Protein AF-A0A6I1GX13-F1 (afdb_monomer_lite)

Secondary structure (DSSP, 8-state):
-------TT-EE--EEE-GGG-EEEEEEETTT--EEEEEEPPPTTTTTSPP-TT---TTTTSHHHHHHHHHHHHHT--TT-

Structure (mmCIF, N/CA/C/O backbone):
data_AF-A0A6I1GX13-F1
#
_entry.id   AF-A0A6I1GX13-F1
#
loop_
_atom_site.group_PDB
_atom_site.id
_atom_site.type_symbol
_atom_site.label_atom_id
_atom_site.label_alt_id
_atom_site.label_comp_id
_atom_site.label_asym_id
_atom_site.label_entity_id
_atom_site.label_seq_id
_atom_site.pdbx_PDB_ins_code
_atom_site.Cartn_x
_atom_site.Cartn_y
_atom_site.Cartn_z
_atom_site.occupancy
_atom_site.B_iso_or_equiv
_atom_site.auth_seq_id
_atom_site.auth_comp_id
_atom_site.auth_asym_id
_atom_site.auth_atom_id
_atom_site.pdbx_PDB_model_num
ATOM 1 N N . GLU A 1 1 ? 18.214 10.338 -34.237 1.00 39.47 1 GLU A N 1
ATOM 2 C CA . GLU A 1 1 ? 17.118 11.011 -33.501 1.00 39.47 1 GLU A CA 1
ATOM 3 C C . GLU A 1 1 ? 15.995 10.036 -33.125 1.00 39.47 1 GLU A C 1
ATOM 5 O O . GLU A 1 1 ? 14.820 10.314 -33.314 1.00 39.47 1 GLU A O 1
ATOM 10 N N . ALA A 1 2 ? 16.371 8.877 -32.574 1.00 44.38 2 ALA A N 1
ATOM 11 C CA . ALA A 1 2 ? 15.463 7.875 -32.004 1.00 44.38 2 ALA A CA 1
ATOM 12 C C . ALA A 1 2 ? 15.790 7.628 -30.514 1.00 44.38 2 ALA A C 1
ATOM 14 O O . ALA A 1 2 ? 15.419 6.599 -29.964 1.00 44.38 2 ALA A O 1
ATOM 15 N N . ASP A 1 3 ? 16.499 8.576 -29.888 1.00 37.91 3 ASP A N 1
ATOM 16 C CA . ASP A 1 3 ? 16.943 8.537 -28.486 1.00 37.91 3 ASP A CA 1
ATOM 17 C C . ASP A 1 3 ? 15.941 9.187 -27.522 1.00 37.91 3 ASP A C 1
ATOM 19 O O . ASP A 1 3 ? 16.164 9.204 -26.318 1.00 37.91 3 ASP A O 1
ATOM 23 N N . ASP A 1 4 ? 14.816 9.706 -28.023 1.00 45.69 4 ASP A N 1
ATOM 24 C CA . ASP A 1 4 ? 13.917 10.557 -27.235 1.00 45.69 4 ASP A CA 1
ATOM 25 C C . ASP A 1 4 ? 12.592 9.870 -26.882 1.00 45.69 4 ASP A C 1
ATOM 27 O O . ASP A 1 4 ? 11.496 10.432 -26.969 1.00 45.69 4 ASP A O 1
ATOM 31 N N . ARG A 1 5 ? 12.683 8.585 -26.518 1.00 44.88 5 ARG A N 1
ATOM 32 C CA . ARG A 1 5 ? 11.576 7.913 -25.838 1.00 44.88 5 ARG A CA 1
ATOM 33 C C . ARG A 1 5 ? 12.009 6.787 -24.899 1.00 44.88 5 ARG A C 1
ATOM 35 O O . ARG A 1 5 ? 11.493 5.676 -24.970 1.00 44.88 5 ARG A O 1
ATOM 42 N N . ALA A 1 6 ? 12.858 7.106 -23.928 1.00 44.59 6 ALA A N 1
ATOM 43 C CA . ALA A 1 6 ? 12.601 6.572 -22.596 1.00 44.59 6 ALA A CA 1
ATOM 44 C C . ALA A 1 6 ? 11.349 7.303 -22.088 1.00 44.59 6 ALA A C 1
ATOM 46 O O . ALA A 1 6 ? 11.443 8.461 -21.703 1.00 44.59 6 ALA A O 1
ATOM 47 N N . VAL A 1 7 ? 10.155 6.703 -22.165 1.00 45.00 7 VAL A N 1
ATOM 48 C CA . VAL A 1 7 ? 9.058 7.179 -21.306 1.00 45.00 7 VAL A CA 1
ATOM 49 C C . VAL A 1 7 ? 9.298 6.508 -19.957 1.00 45.00 7 VAL A C 1
ATOM 51 O O . VAL A 1 7 ? 9.101 5.292 -19.881 1.00 45.00 7 VAL A O 1
ATOM 54 N N . PRO A 1 8 ? 9.684 7.221 -18.885 1.00 52.97 8 PRO A N 1
ATOM 55 C CA . PRO A 1 8 ? 9.489 6.693 -17.543 1.00 52.97 8 PRO A CA 1
ATOM 56 C C . PRO A 1 8 ? 7.969 6.562 -17.386 1.00 52.97 8 PRO A C 1
ATOM 58 O O . PRO A 1 8 ? 7.282 7.566 -17.219 1.00 52.97 8 PRO A O 1
ATOM 61 N N . GLY A 1 9 ? 7.398 5.373 -17.604 1.00 54.16 9 GLY A N 1
ATOM 62 C CA . GLY A 1 9 ? 5.954 5.329 -17.871 1.00 54.16 9 GLY A CA 1
ATOM 63 C C . GLY A 1 9 ? 5.235 3.989 -17.813 1.00 54.16 9 GLY A C 1
ATOM 64 O O . GLY A 1 9 ? 4.029 4.007 -17.598 1.00 54.16 9 GLY A O 1
ATOM 65 N N . HIS A 1 10 ? 5.910 2.841 -17.938 1.00 63.41 10 HIS A N 1
ATOM 66 C CA . HIS A 1 10 ? 5.258 1.541 -17.713 1.00 63.41 10 HIS A CA 1
ATOM 67 C C . HIS A 1 10 ? 5.578 1.015 -16.316 1.00 63.41 10 HIS A C 1
ATOM 69 O O . HIS A 1 10 ? 6.196 -0.036 -16.135 1.00 63.41 10 HIS A O 1
ATOM 75 N N . TRP A 1 11 ? 5.192 1.819 -15.333 1.00 77.69 11 TRP A N 1
ATOM 76 C CA . TRP A 1 11 ? 5.287 1.451 -13.937 1.00 77.69 11 TRP A CA 1
ATOM 77 C C . TRP A 1 11 ? 4.047 0.653 -13.554 1.00 77.69 11 TRP A C 1
ATOM 79 O O . TRP A 1 11 ? 2.923 1.138 -13.671 1.00 77.69 11 TRP A O 1
ATOM 89 N N . GLU A 1 12 ? 4.258 -0.577 -13.111 1.00 85.06 12 GLU A N 1
ATOM 90 C CA . GLU A 1 12 ? 3.213 -1.415 -12.533 1.00 85.06 12 GLU A CA 1
ATOM 91 C C . GLU A 1 12 ? 3.335 -1.384 -11.018 1.00 85.06 12 GLU A C 1
ATOM 93 O O . GLU A 1 12 ? 4.432 -1.243 -10.478 1.00 85.06 12 GLU A O 1
ATOM 98 N N . GLY A 1 13 ? 2.215 -1.521 -10.321 1.00 88.25 13 GLY A N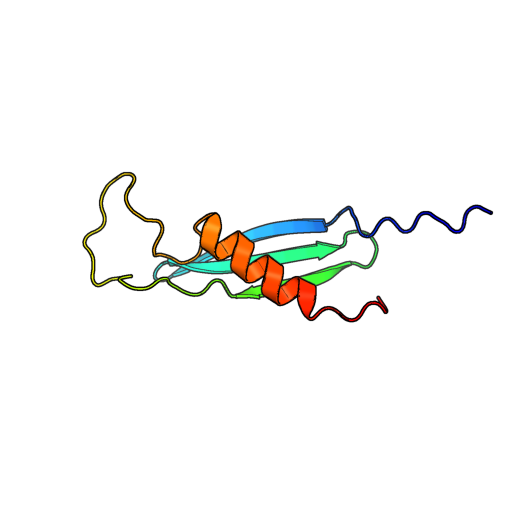 1
ATOM 99 C CA . GLY A 1 13 ? 2.238 -1.627 -8.875 1.00 88.25 13 GLY A CA 1
ATOM 100 C C . GLY A 1 13 ? 1.181 -2.580 -8.366 1.00 88.25 13 GLY A C 1
ATOM 101 O O . GLY A 1 13 ? 0.052 -2.580 -8.854 1.00 88.25 13 GLY A O 1
ATOM 102 N N . ASP A 1 14 ? 1.557 -3.360 -7.362 1.00 91.69 14 ASP A N 1
ATOM 103 C CA . ASP A 1 14 ? 0.657 -4.220 -6.612 1.00 91.69 14 ASP A CA 1
ATOM 104 C C . ASP A 1 14 ? 0.493 -3.694 -5.186 1.00 91.69 14 ASP A C 1
ATOM 106 O O . ASP A 1 14 ? 1.273 -2.883 -4.676 1.00 91.69 14 ASP A O 1
ATOM 110 N N . LEU A 1 15 ? -0.539 -4.192 -4.511 1.00 92.12 15 LEU A N 1
ATOM 111 C CA . LEU A 1 15 ? -0.767 -3.946 -3.097 1.00 92.12 15 LEU A CA 1
ATOM 112 C C . LEU A 1 15 ? -0.637 -5.255 -2.324 1.00 92.12 15 LEU A C 1
ATOM 114 O O . LEU A 1 15 ? -1.416 -6.187 -2.526 1.00 92.12 15 LEU A O 1
ATOM 118 N N . ILE A 1 16 ? 0.298 -5.295 -1.378 1.00 93.50 16 ILE A N 1
ATOM 119 C CA . ILE A 1 16 ? 0.467 -6.420 -0.461 1.00 93.50 16 ILE A CA 1
ATOM 120 C C . ILE A 1 16 ? -0.141 -6.040 0.885 1.00 93.50 16 ILE A C 1
ATOM 122 O O . ILE A 1 16 ? 0.277 -5.069 1.516 1.00 93.50 16 ILE A O 1
ATOM 126 N N . ILE A 1 17 ? -1.116 -6.828 1.345 1.00 92.56 17 ILE A N 1
ATOM 127 C CA . ILE A 1 17 ? -1.756 -6.657 2.654 1.00 92.56 17 ILE A CA 1
ATOM 128 C C . ILE A 1 17 ? -1.260 -7.754 3.593 1.00 92.56 17 ILE A C 1
ATOM 130 O O . ILE A 1 17 ? -1.436 -8.943 3.332 1.00 92.56 17 ILE A O 1
ATOM 134 N N . GLY A 1 18 ? -0.651 -7.340 4.700 1.00 91.25 18 GLY A N 1
ATOM 135 C CA . GLY A 1 18 ? -0.144 -8.225 5.738 1.00 91.25 18 GLY A CA 1
ATOM 136 C C . GLY A 1 18 ? -1.125 -8.449 6.889 1.00 91.25 18 GLY A C 1
ATOM 137 O O . GLY A 1 18 ? -2.254 -7.942 6.928 1.00 91.25 18 GLY A O 1
ATOM 138 N N . LEU A 1 19 ? -0.659 -9.207 7.884 1.00 92.12 19 LEU A N 1
ATOM 139 C CA . LEU A 1 19 ? -1.372 -9.406 9.145 1.00 92.12 19 LEU A CA 1
ATOM 140 C C . LEU A 1 19 ? -1.651 -8.070 9.844 1.00 92.12 19 LEU A C 1
ATOM 142 O O . LEU A 1 19 ? -0.929 -7.088 9.684 1.00 92.12 19 LEU A O 1
ATOM 146 N N . ASN A 1 20 ? -2.724 -8.022 10.637 1.00 89.44 20 ASN A N 1
ATOM 147 C CA . ASN A 1 20 ? -3.160 -6.798 11.322 1.00 89.44 20 ASN A CA 1
ATOM 148 C C . ASN A 1 20 ? -3.378 -5.606 10.372 1.00 89.44 20 ASN A C 1
ATOM 150 O O . ASN A 1 20 ? -3.266 -4.446 10.788 1.00 89.44 20 ASN A O 1
ATOM 154 N N . ARG A 1 21 ? -3.693 -5.901 9.101 1.00 88.44 21 ARG A N 1
ATOM 155 C CA . ARG A 1 21 ? -3.933 -4.930 8.028 1.00 88.44 21 ARG A CA 1
ATOM 156 C C . ARG A 1 21 ? -2.792 -3.927 7.847 1.00 88.44 21 ARG A C 1
ATOM 158 O O . ARG A 1 21 ? -3.057 -2.768 7.548 1.00 88.44 21 ARG A O 1
ATOM 165 N N . SER A 1 22 ? -1.546 -4.349 8.057 1.00 91.06 22 SER A N 1
ATOM 166 C CA . SER A 1 22 ? -0.411 -3.619 7.489 1.00 91.06 22 SER A CA 1
ATOM 167 C C . SER A 1 22 ? -0.463 -3.699 5.963 1.00 91.06 22 SER A C 1
ATOM 169 O O . SER A 1 22 ? -1.080 -4.616 5.412 1.00 91.06 22 SER A O 1
ATOM 171 N N . ALA A 1 23 ? 0.171 -2.753 5.276 1.00 94.00 23 ALA A N 1
ATOM 172 C CA . ALA A 1 23 ? 0.260 -2.803 3.828 1.00 94.00 23 ALA A CA 1
ATOM 173 C C . ALA A 1 23 ? 1.548 -2.175 3.293 1.00 94.00 23 ALA A C 1
ATOM 175 O O . ALA A 1 23 ? 2.121 -1.266 3.896 1.00 94.00 23 ALA A O 1
ATOM 176 N N . ILE A 1 24 ? 1.981 -2.688 2.146 1.00 94.31 24 ILE A N 1
ATOM 177 C CA . ILE A 1 24 ? 3.079 -2.156 1.344 1.00 94.31 24 ILE A CA 1
ATOM 178 C C . ILE A 1 24 ? 2.591 -2.108 -0.104 1.00 94.31 24 ILE A C 1
ATOM 180 O O . ILE A 1 24 ? 2.019 -3.081 -0.599 1.00 94.31 24 ILE A O 1
ATOM 184 N N . GLY A 1 25 ? 2.808 -0.977 -0.769 1.00 93.38 25 GLY A N 1
ATOM 185 C CA . GLY A 1 25 ? 2.702 -0.876 -2.219 1.00 93.38 25 GLY A CA 1
ATOM 186 C C . GLY A 1 25 ? 4.002 -1.337 -2.870 1.00 93.38 25 GLY A C 1
ATOM 187 O O . GLY A 1 25 ? 5.084 -1.026 -2.372 1.00 93.38 25 GLY A O 1
ATOM 188 N N . THR A 1 26 ? 3.921 -2.071 -3.969 1.00 92.62 26 THR A N 1
ATOM 189 C CA . THR A 1 26 ? 5.078 -2.340 -4.827 1.00 92.62 26 THR A CA 1
ATOM 190 C C . THR A 1 26 ? 5.005 -1.437 -6.047 1.00 92.62 26 THR A C 1
ATOM 192 O O . THR A 1 26 ? 3.920 -1.080 -6.500 1.00 92.62 26 THR A O 1
ATOM 195 N N . LEU A 1 27 ? 6.163 -1.033 -6.557 1.00 90.44 27 LEU A N 1
ATOM 196 C CA . LEU A 1 27 ? 6.266 -0.226 -7.762 1.00 90.44 27 LEU A CA 1
ATOM 197 C C . LEU A 1 27 ? 7.423 -0.767 -8.604 1.00 90.44 27 LEU A C 1
ATOM 199 O O . LEU A 1 27 ? 8.558 -0.804 -8.134 1.00 90.44 27 LEU A O 1
ATOM 203 N N . VAL A 1 28 ? 7.128 -1.228 -9.816 1.00 88.06 28 VAL A N 1
ATOM 204 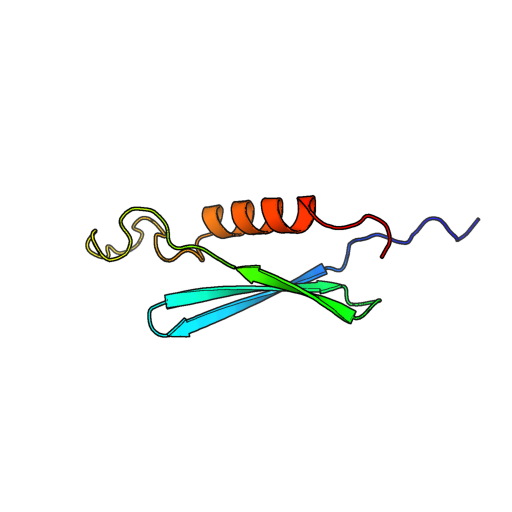C CA . VAL A 1 28 ? 8.058 -1.942 -10.696 1.00 88.06 28 VAL A CA 1
ATOM 205 C C . VAL A 1 28 ? 8.141 -1.238 -12.041 1.00 88.06 28 VAL A C 1
ATOM 207 O O . VAL A 1 28 ? 7.126 -1.057 -12.712 1.00 88.06 28 VAL A O 1
ATOM 210 N N . GLU A 1 29 ? 9.354 -0.899 -12.470 1.00 85.94 29 GLU A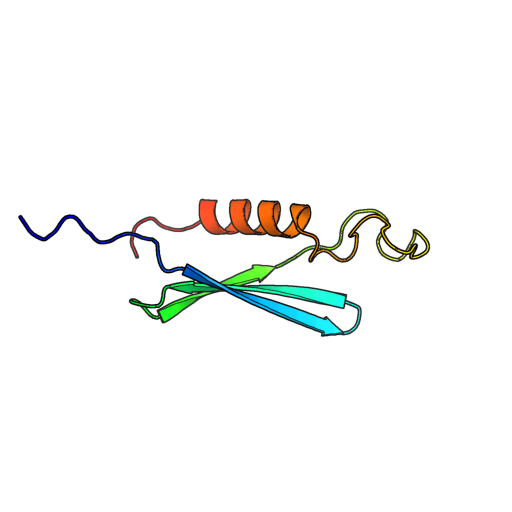 N 1
ATOM 211 C CA . GLU A 1 29 ? 9.622 -0.453 -13.836 1.00 85.94 29 GLU A CA 1
ATOM 212 C C . GLU A 1 29 ? 10.001 -1.679 -14.682 1.00 85.94 29 GLU A C 1
ATOM 214 O O . GLU A 1 29 ? 10.991 -2.369 -14.424 1.00 85.94 29 GLU A O 1
ATOM 219 N N . ARG A 1 30 ? 9.160 -2.021 -15.664 1.00 82.62 30 ARG A N 1
ATOM 220 C CA . ARG A 1 30 ? 9.261 -3.307 -16.377 1.00 82.62 30 ARG A CA 1
ATOM 221 C C . ARG A 1 30 ? 10.531 -3.461 -17.218 1.00 82.62 30 ARG A C 1
ATOM 223 O O . ARG A 1 30 ? 10.927 -4.602 -17.474 1.00 82.62 30 ARG A O 1
ATOM 230 N N . SER A 1 31 ? 11.142 -2.367 -17.665 1.00 77.94 31 SER A N 1
ATOM 231 C CA . SER A 1 31 ? 12.276 -2.397 -18.597 1.00 77.94 31 SER A CA 1
ATOM 232 C C . SER A 1 31 ? 13.587 -2.700 -17.869 1.00 77.94 31 SER A C 1
ATOM 234 O O . SER A 1 31 ? 14.296 -3.636 -18.226 1.00 77.94 31 SER A O 1
ATOM 236 N N . SER A 1 32 ? 13.862 -1.958 -16.801 1.00 80.88 32 SER A N 1
ATOM 237 C CA . SER A 1 32 ? 15.026 -2.067 -15.916 1.00 80.88 32 SER A CA 1
ATOM 238 C C . SER A 1 32 ? 14.858 -3.131 -14.835 1.00 80.88 32 SER A C 1
ATOM 240 O O . SER A 1 32 ? 15.841 -3.538 -14.220 1.00 80.88 32 SER A O 1
ATOM 242 N N . ARG A 1 33 ? 13.620 -3.586 -14.586 1.00 85.00 33 ARG A N 1
ATOM 243 C CA . ARG A 1 33 ? 13.254 -4.452 -13.448 1.00 85.00 33 ARG A CA 1
ATOM 244 C C . ARG A 1 33 ? 13.540 -3.817 -12.091 1.00 85.00 33 ARG A C 1
ATOM 246 O O . ARG A 1 33 ? 13.554 -4.510 -11.072 1.00 85.00 33 ARG A O 1
ATOM 253 N N . PHE A 1 34 ? 13.718 -2.501 -12.066 1.00 84.38 34 PHE A N 1
ATOM 254 C CA . PHE A 1 34 ? 13.831 -1.750 -10.836 1.00 84.38 34 PHE A CA 1
ATOM 255 C C . PHE A 1 34 ? 12.529 -1.858 -10.040 1.00 84.38 34 PHE A C 1
ATOM 257 O O . PHE A 1 34 ? 11.436 -1.725 -10.589 1.00 84.38 34 PHE A O 1
ATOM 264 N N . THR A 1 35 ? 12.655 -2.137 -8.744 1.00 87.50 35 THR A N 1
ATOM 265 C CA . THR A 1 35 ? 11.522 -2.344 -7.841 1.00 87.50 35 THR A CA 1
ATOM 266 C C . THR A 1 35 ? 11.689 -1.482 -6.603 1.00 87.50 35 THR A C 1
ATOM 268 O O . THR A 1 35 ? 12.742 -1.493 -5.969 1.00 87.50 35 THR A O 1
ATOM 271 N N . MET A 1 36 ? 10.620 -0.793 -6.222 1.00 89.44 36 MET A N 1
ATOM 272 C CA . MET A 1 36 ?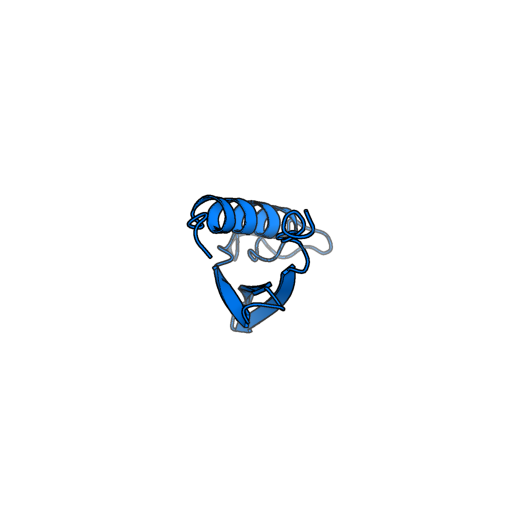 10.518 -0.058 -4.969 1.00 89.44 36 MET A CA 1
ATOM 273 C C . MET A 1 36 ? 9.402 -0.617 -4.099 1.00 89.44 36 MET A C 1
ATOM 275 O O . MET A 1 36 ? 8.356 -1.053 -4.585 1.00 89.44 36 MET A O 1
ATOM 279 N N . LEU A 1 37 ? 9.633 -0.554 -2.790 1.00 92.94 37 LEU A N 1
ATOM 280 C CA . LEU A 1 37 ? 8.638 -0.850 -1.770 1.00 92.94 37 LEU A CA 1
ATOM 281 C C . LEU A 1 37 ? 8.191 0.458 -1.123 1.00 92.94 37 LEU A C 1
ATOM 283 O O . LEU A 1 37 ? 9.007 1.231 -0.627 1.00 92.94 37 LEU A O 1
ATOM 287 N N . VAL A 1 38 ? 6.883 0.680 -1.113 1.00 92.69 38 VAL A N 1
ATOM 288 C CA . VAL A 1 38 ? 6.232 1.882 -0.598 1.00 92.69 38 VAL A CA 1
ATOM 289 C C . VAL A 1 38 ? 5.523 1.506 0.693 1.00 92.69 38 VAL A C 1
ATOM 291 O O . VAL A 1 38 ? 4.511 0.803 0.682 1.00 92.69 38 VAL A O 1
ATOM 294 N N . HIS A 1 39 ? 6.062 1.940 1.828 1.00 92.69 39 HIS A N 1
ATOM 295 C CA . HIS A 1 39 ? 5.408 1.715 3.114 1.00 92.69 39 HIS A CA 1
ATOM 296 C C . HIS A 1 39 ? 4.116 2.538 3.201 1.00 92.69 39 HIS A C 1
ATOM 298 O O . HIS A 1 39 ? 4.135 3.747 2.979 1.00 92.69 39 HIS A O 1
ATOM 304 N N . LEU A 1 40 ? 3.005 1.883 3.550 1.00 94.19 40 LEU A N 1
ATOM 305 C CA . LEU A 1 40 ? 1.698 2.520 3.690 1.00 94.19 40 LEU A CA 1
ATOM 306 C C . LEU A 1 40 ? 1.350 2.672 5.179 1.00 94.19 40 LEU A C 1
ATOM 308 O O . LEU A 1 40 ? 0.922 1.697 5.810 1.00 94.19 40 LEU A O 1
ATOM 312 N N . PRO A 1 41 ? 1.567 3.863 5.771 1.00 92.06 41 PRO A N 1
ATOM 313 C CA . PRO A 1 41 ? 1.342 4.073 7.192 1.00 92.06 41 PRO A CA 1
ATOM 314 C C . PRO A 1 41 ? -0.149 4.020 7.520 1.00 92.06 41 PRO A C 1
ATOM 316 O O . PRO A 1 41 ? -1.002 4.358 6.706 1.00 92.06 41 PRO A O 1
ATOM 319 N N . ARG A 1 42 ? -0.473 3.616 8.748 1.00 92.62 42 ARG A N 1
ATOM 320 C CA . ARG A 1 42 ? -1.842 3.716 9.264 1.00 92.62 42 ARG A CA 1
ATOM 321 C C . ARG A 1 42 ? -2.201 5.176 9.489 1.00 92.62 42 ARG A C 1
ATOM 323 O O . ARG A 1 42 ? -1.359 5.957 9.922 1.00 92.62 42 ARG A O 1
ATOM 330 N N . GLU A 1 43 ? -3.464 5.496 9.260 1.00 92.38 43 GLU A N 1
ATOM 331 C CA . GLU A 1 43 ? -3.989 6.828 9.524 1.00 92.38 43 GLU A CA 1
ATOM 332 C C . GLU A 1 43 ? -4.355 6.995 10.996 1.00 92.38 43 GLU A C 1
ATOM 334 O O . GLU A 1 43 ? -4.565 6.027 11.743 1.00 92.38 43 GLU A O 1
ATOM 339 N N . GLU A 1 44 ? -4.480 8.254 11.398 1.00 90.81 44 GLU A N 1
ATOM 340 C CA . GLU A 1 44 ? -4.956 8.619 12.722 1.00 90.81 44 GLU A CA 1
ATOM 341 C C . GLU A 1 44 ? -6.320 7.970 13.022 1.00 90.81 44 GLU A C 1
ATOM 343 O O . GLU A 1 44 ? -7.216 7.900 12.180 1.00 90.81 44 GLU A O 1
ATOM 348 N N . GLY A 1 45 ? -6.474 7.441 14.237 1.00 90.19 45 GLY A N 1
ATOM 349 C CA . GLY A 1 45 ? -7.699 6.759 14.660 1.00 90.19 45 GLY A CA 1
ATOM 350 C C . GLY A 1 45 ? -7.791 5.279 14.267 1.00 90.19 45 GLY A C 1
ATOM 351 O O . GLY A 1 45 ? -8.754 4.612 14.662 1.00 90.19 45 GLY A O 1
ATOM 352 N N . TYR A 1 46 ? -6.808 4.714 13.552 1.00 91.38 46 TYR A N 1
ATOM 353 C CA . TYR A 1 46 ? -6.772 3.274 13.283 1.00 91.38 46 TYR A CA 1
ATOM 354 C C . TYR A 1 46 ? -6.758 2.452 14.581 1.00 91.38 46 TYR A C 1
ATOM 356 O O . TYR A 1 46 ? -5.881 2.606 15.426 1.00 91.38 46 TYR A O 1
ATOM 364 N N . GLY A 1 47 ? -7.726 1.545 14.732 1.00 89.50 47 GLY A N 1
ATOM 365 C CA . GLY A 1 47 ? -7.858 0.693 15.922 1.00 89.50 47 GLY A CA 1
ATOM 366 C C . GLY A 1 47 ? -8.479 1.388 17.139 1.00 89.50 47 GLY A C 1
ATOM 367 O O . GLY A 1 47 ? -8.847 0.698 18.084 1.00 89.50 47 GLY A O 1
ATOM 368 N N . LEU A 1 48 ? -8.650 2.713 17.093 1.00 92.44 48 LEU A N 1
ATOM 369 C CA . LEU A 1 48 ? -9.359 3.497 18.107 1.00 92.44 48 LEU A CA 1
ATOM 370 C C . LEU A 1 48 ? -10.824 3.715 17.713 1.00 92.44 48 LEU A C 1
ATOM 372 O O . LEU A 1 48 ? -11.721 3.609 18.546 1.00 92.44 48 LEU A O 1
ATOM 376 N N . ILE A 1 49 ? -11.072 3.992 16.431 1.00 89.19 49 ILE A N 1
ATOM 377 C CA . ILE A 1 49 ? -12.414 4.228 15.897 1.00 89.19 49 ILE A CA 1
ATOM 378 C C . ILE A 1 49 ? -13.031 2.886 15.459 1.00 89.19 49 ILE A C 1
ATOM 380 O O . ILE A 1 49 ? -12.386 2.129 14.721 1.00 89.19 49 ILE A O 1
ATOM 384 N N . PRO A 1 50 ? -14.280 2.571 15.866 1.00 89.62 50 PRO A N 1
ATOM 385 C CA . PRO A 1 50 ? -14.977 1.374 15.407 1.00 89.62 50 PRO A CA 1
ATOM 386 C C . PRO A 1 50 ? -15.087 1.321 13.881 1.00 89.62 50 PRO A C 1
ATOM 388 O O . PRO A 1 50 ? -15.380 2.319 13.221 1.00 89.62 50 PRO A O 1
ATOM 391 N N . ARG A 1 51 ? -14.894 0.132 13.300 1.00 87.12 51 ARG A N 1
ATOM 392 C CA . ARG A 1 51 ? -15.024 -0.050 11.849 1.00 87.12 51 ARG A CA 1
ATOM 393 C C . ARG A 1 51 ? -16.485 0.089 11.442 1.00 87.12 51 ARG A C 1
ATO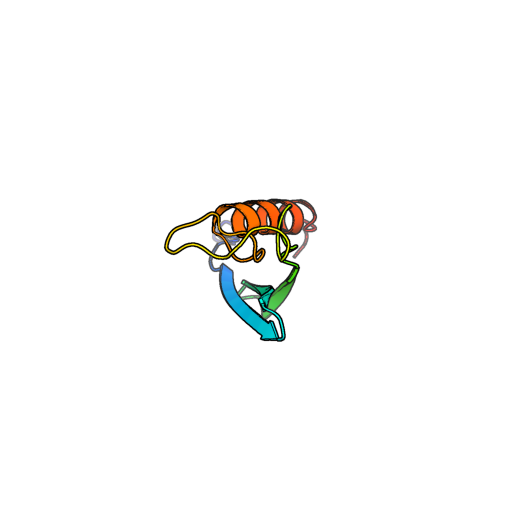M 395 O O . ARG A 1 51 ? -17.320 -0.715 11.848 1.00 87.12 51 ARG A O 1
ATOM 402 N N . THR A 1 52 ? -16.766 1.042 10.569 1.00 91.12 52 THR A N 1
ATOM 403 C CA . THR A 1 52 ? -18.076 1.206 9.939 1.00 91.12 52 THR A CA 1
ATOM 404 C C . THR A 1 52 ? -17.990 0.849 8.456 1.00 91.12 52 THR A C 1
ATOM 406 O O . THR A 1 52 ? -16.961 1.043 7.801 1.00 91.12 52 THR A O 1
ATOM 409 N N . LYS A 1 53 ? -19.064 0.271 7.905 1.00 88.38 53 LYS A N 1
ATOM 410 C CA . LYS A 1 53 ? -19.155 0.009 6.462 1.00 88.38 53 LYS A CA 1
ATOM 411 C C . LYS A 1 53 ? -19.111 1.349 5.722 1.00 88.38 53 LYS A C 1
ATOM 413 O O . LYS A 1 53 ? -19.867 2.248 6.071 1.00 88.38 53 LYS A O 1
ATOM 418 N N . ASN A 1 54 ? -18.243 1.462 4.715 1.00 87.88 54 ASN A N 1
ATOM 419 C CA . ASN A 1 54 ? -17.970 2.705 3.974 1.00 87.88 54 ASN A CA 1
ATOM 420 C C . ASN A 1 54 ? -17.428 3.860 4.841 1.00 87.88 54 ASN A C 1
ATOM 422 O O . ASN A 1 54 ? -17.503 5.018 4.439 1.00 87.88 54 ASN A O 1
ATOM 426 N N . GLY A 1 55 ? -16.893 3.554 6.026 1.00 86.62 55 GLY A N 1
ATOM 427 C CA . GLY A 1 55 ? -16.192 4.530 6.851 1.00 86.62 55 GLY A CA 1
ATOM 428 C C . GLY A 1 55 ? -14.811 4.901 6.293 1.00 86.62 55 GLY A C 1
ATOM 429 O O . GLY A 1 55 ? -14.349 4.307 5.313 1.00 86.62 55 GLY A O 1
ATOM 430 N N . PRO A 1 56 ? -14.124 5.856 6.937 1.00 89.62 56 PRO A N 1
ATOM 431 C CA . PRO A 1 56 ? -12.784 6.281 6.547 1.00 89.62 56 PRO A CA 1
ATOM 432 C C . PRO A 1 56 ? -11.793 5.112 6.433 1.00 89.62 56 PRO A C 1
ATOM 434 O O . PRO A 1 56 ? -11.784 4.184 7.249 1.00 89.62 56 PRO A O 1
ATOM 437 N N . ALA A 1 57 ? -10.926 5.162 5.421 1.00 90.38 57 ALA A N 1
ATOM 438 C CA . ALA A 1 57 ? -9.955 4.111 5.129 1.00 90.38 57 ALA A CA 1
ATOM 439 C C . ALA A 1 57 ? -8.698 4.223 6.011 1.00 90.38 57 ALA A C 1
ATOM 441 O O . ALA A 1 57 ? -7.607 4.500 5.528 1.00 90.38 57 ALA A O 1
ATOM 442 N N . LEU A 1 58 ? -8.839 3.968 7.314 1.00 92.06 58 LEU A N 1
ATOM 443 C CA . LEU A 1 58 ? -7.769 4.245 8.284 1.00 92.06 58 LEU A CA 1
ATOM 444 C C . LEU A 1 58 ? -6.608 3.233 8.287 1.00 92.06 58 LEU A C 1
ATOM 446 O O . LEU A 1 58 ? -5.603 3.422 8.963 1.00 92.06 58 LEU A O 1
ATOM 450 N N . ALA A 1 59 ? -6.741 2.118 7.567 1.00 88.75 59 ALA A N 1
ATOM 451 C CA . ALA A 1 59 ? -5.756 1.032 7.583 1.00 88.75 59 ALA A CA 1
ATOM 452 C C . ALA A 1 59 ? -4.471 1.328 6.788 1.00 88.75 59 ALA A C 1
ATOM 454 O O . ALA A 1 59 ? -3.570 0.498 6.790 1.00 88.75 59 ALA A O 1
ATOM 455 N N . GLY A 1 60 ? -4.398 2.473 6.107 1.00 86.69 60 GLY A N 1
ATOM 456 C CA . GLY A 1 60 ? -3.212 2.919 5.374 1.00 86.69 60 GLY A CA 1
ATOM 457 C C . GLY A 1 60 ? -3.176 2.560 3.889 1.00 86.69 60 GLY A C 1
ATOM 458 O O . GLY A 1 60 ? -2.518 3.231 3.112 1.00 86.69 60 GLY A O 1
ATOM 459 N N . TYR A 1 61 ? -3.943 1.564 3.441 1.00 87.38 61 TYR A N 1
ATOM 460 C CA . TYR A 1 61 ? -4.081 1.233 2.010 1.00 87.38 61 TYR A CA 1
ATOM 461 C C . TYR A 1 61 ? -5.301 1.885 1.338 1.00 87.38 61 TYR A C 1
ATOM 463 O O . TYR A 1 61 ? -5.788 1.414 0.311 1.00 87.38 61 TYR A O 1
ATOM 471 N N . GLY A 1 62 ? -5.843 2.950 1.932 1.00 88.25 62 GLY A N 1
ATOM 472 C CA . GLY A 1 62 ? -6.861 3.773 1.282 1.00 88.25 62 GLY A CA 1
ATOM 473 C C . GLY A 1 62 ? -6.273 4.574 0.119 1.00 88.25 62 GLY A C 1
ATOM 474 O O . GLY A 1 62 ? -5.079 4.860 0.101 1.00 88.25 62 GLY A O 1
ATOM 475 N N . ALA A 1 63 ? -7.117 4.987 -0.832 1.00 86.50 63 ALA A N 1
ATOM 476 C CA . ALA A 1 63 ? -6.674 5.710 -2.030 1.00 86.50 63 ALA A CA 1
ATOM 477 C C . ALA A 1 63 ? -5.865 6.983 -1.711 1.00 86.50 63 ALA A C 1
ATOM 479 O O . ALA A 1 63 ? -4.858 7.248 -2.358 1.00 86.50 63 ALA A O 1
ATOM 480 N N . VAL A 1 64 ? -6.278 7.741 -0.690 1.00 88.25 64 VAL A N 1
ATOM 481 C CA . VAL A 1 64 ? -5.597 8.981 -0.278 1.00 88.25 64 VAL A CA 1
ATOM 482 C C . VAL A 1 64 ? -4.216 8.685 0.306 1.00 88.25 64 VAL A C 1
ATOM 484 O O . VAL A 1 64 ? -3.225 9.248 -0.153 1.00 88.25 64 VAL A O 1
ATOM 487 N N . THR A 1 65 ? -4.132 7.772 1.274 1.00 90.88 65 THR A N 1
ATOM 488 C CA . THR A 1 65 ? -2.860 7.382 1.894 1.00 90.88 65 THR A CA 1
ATOM 489 C C . THR A 1 65 ? -1.893 6.804 0.870 1.00 90.88 65 THR A C 1
ATOM 491 O O . THR A 1 65 ? -0.724 7.176 0.856 1.00 90.88 65 THR A O 1
ATOM 494 N N . MET A 1 66 ? -2.389 5.953 -0.034 1.00 88.94 66 MET A N 1
ATOM 495 C CA . MET A 1 66 ? -1.603 5.380 -1.124 1.00 88.94 66 MET A CA 1
ATOM 496 C C . MET A 1 66 ? -1.042 6.470 -2.039 1.00 88.94 66 MET A C 1
ATOM 498 O O . MET A 1 66 ? 0.152 6.477 -2.317 1.00 88.94 66 MET A O 1
ATOM 502 N N . ALA A 1 67 ? -1.875 7.423 -2.468 1.00 88.56 67 ALA A N 1
ATOM 503 C CA . ALA A 1 67 ? -1.432 8.528 -3.315 1.00 88.56 67 ALA A CA 1
ATOM 504 C C . ALA A 1 67 ? -0.363 9.393 -2.625 1.00 88.56 67 ALA A C 1
ATOM 506 O O . ALA A 1 67 ? 0.642 9.741 -3.244 1.00 88.56 67 ALA A O 1
ATOM 507 N N . ASN A 1 68 ? -0.545 9.697 -1.337 1.00 90.56 68 ASN A N 1
ATOM 508 C CA . ASN A 1 68 ? 0.426 10.462 -0.555 1.00 90.56 68 ASN A CA 1
ATOM 509 C C . ASN A 1 68 ? 1.749 9.702 -0.382 1.00 90.56 68 ASN A C 1
ATOM 511 O O . ASN A 1 68 ? 2.817 10.279 -0.576 1.00 90.56 68 ASN A O 1
ATOM 515 N N . ALA A 1 69 ? 1.685 8.408 -0.058 1.00 90.25 69 ALA A N 1
ATOM 516 C CA . ALA A 1 69 ? 2.864 7.566 0.105 1.00 90.25 69 ALA A CA 1
ATOM 517 C C . ALA A 1 69 ? 3.641 7.428 -1.212 1.00 90.25 69 ALA A C 1
ATOM 519 O O . ALA A 1 69 ? 4.850 7.641 -1.226 1.00 90.25 69 ALA A O 1
ATOM 520 N N . LEU A 1 70 ? 2.946 7.178 -2.329 1.00 87.56 70 LEU A N 1
ATOM 521 C CA . LEU A 1 70 ? 3.547 7.143 -3.665 1.00 87.56 70 LEU A CA 1
ATOM 522 C C . LEU A 1 70 ? 4.222 8.469 -4.016 1.00 87.56 70 LEU A C 1
ATOM 524 O O . LEU A 1 70 ? 5.358 8.470 -4.480 1.00 87.56 70 LEU A O 1
ATOM 528 N N . LYS A 1 71 ? 3.547 9.598 -3.771 1.00 87.25 71 LYS A N 1
ATOM 529 C CA . LYS A 1 71 ? 4.104 10.926 -4.040 1.00 87.25 71 LYS A CA 1
ATOM 530 C C . LYS A 1 71 ? 5.404 11.145 -3.275 1.00 87.25 71 LYS A C 1
ATOM 532 O O . LYS A 1 71 ? 6.374 11.602 -3.870 1.00 87.25 71 LYS A O 1
ATOM 537 N N . ASN A 1 72 ? 5.436 10.799 -1.991 1.00 86.19 72 ASN A N 1
ATOM 538 C CA . ASN A 1 72 ? 6.642 10.934 -1.180 1.00 86.19 72 ASN A CA 1
ATOM 539 C C . ASN A 1 72 ? 7.767 10.030 -1.703 1.00 86.19 72 ASN A C 1
ATOM 541 O O . ASN A 1 72 ? 8.865 10.514 -1.943 1.00 86.19 72 ASN A O 1
ATOM 545 N N . THR A 1 73 ? 7.488 8.750 -1.976 1.00 82.62 73 THR A N 1
ATOM 546 C CA . THR A 1 73 ? 8.521 7.810 -2.442 1.00 82.62 73 THR A CA 1
ATOM 547 C C . THR A 1 73 ? 9.069 8.150 -3.828 1.00 82.62 73 THR A C 1
ATOM 549 O O . THR A 1 73 ? 10.269 8.032 -4.050 1.00 82.62 73 THR A O 1
ATOM 552 N N . VAL A 1 74 ? 8.223 8.593 -4.761 1.00 76.50 74 VAL A N 1
ATOM 553 C CA . VAL A 1 74 ? 8.658 8.938 -6.126 1.00 76.50 74 VAL A CA 1
ATOM 554 C C . VAL A 1 74 ? 9.382 10.289 -6.168 1.00 76.50 74 VAL A C 1
ATOM 556 O O . VAL A 1 74 ? 10.233 10.490 -7.028 1.00 76.50 74 VAL A O 1
ATOM 559 N N . THR A 1 75 ? 9.100 11.206 -5.235 1.00 76.44 75 THR A N 1
ATOM 560 C CA . THR A 1 75 ? 9.820 12.493 -5.151 1.00 76.44 75 THR A CA 1
ATOM 561 C C . THR A 1 75 ? 11.292 12.297 -4.776 1.00 76.44 75 THR A C 1
ATOM 563 O O . THR A 1 75 ? 12.144 13.028 -5.272 1.00 76.44 75 THR A O 1
ATOM 566 N N . ASP A 1 76 ? 11.602 11.282 -3.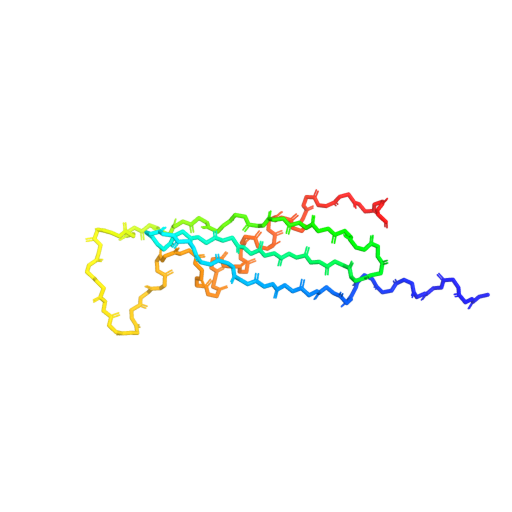967 1.00 67.44 76 ASP A N 1
ATOM 567 C CA . ASP A 1 76 ? 12.969 10.982 -3.521 1.00 67.44 76 ASP A CA 1
ATOM 568 C C . ASP A 1 76 ? 13.758 10.108 -4.517 1.00 67.44 76 ASP A C 1
ATOM 570 O O . ASP A 1 76 ? 14.865 9.651 -4.217 1.00 67.44 76 ASP A O 1
ATOM 574 N N . MET A 1 77 ? 13.212 9.850 -5.711 1.00 64.25 77 MET A N 1
ATOM 575 C CA . MET A 1 77 ? 13.905 9.051 -6.714 1.00 64.25 77 MET A CA 1
ATOM 576 C C . MET A 1 77 ? 15.062 9.819 -7.367 1.00 64.25 77 MET A C 1
ATOM 578 O O . MET A 1 77 ? 14.857 10.914 -7.898 1.00 64.25 77 MET A O 1
ATOM 582 N N . PRO A 1 78 ? 16.265 9.222 -7.450 1.00 58.06 78 PRO A N 1
ATOM 583 C CA . PRO A 1 78 ? 17.318 9.768 -8.287 1.00 58.06 78 PRO A CA 1
ATOM 584 C C . PRO A 1 78 ? 16.884 9.699 -9.755 1.00 58.06 78 PRO A C 1
ATOM 586 O O . PRO A 1 78 ? 16.461 8.656 -10.247 1.00 58.06 78 PRO A O 1
ATOM 589 N N . THR A 1 79 ? 17.041 10.804 -10.480 1.00 62.28 79 THR A N 1
ATOM 590 C CA . THR A 1 79 ? 16.722 10.930 -11.916 1.00 62.28 79 THR A CA 1
ATOM 591 C C . THR A 1 79 ? 17.679 10.158 -12.838 1.00 62.28 79 THR A C 1
ATOM 593 O O . THR A 1 79 ? 17.643 10.347 -14.048 1.00 62.28 79 THR A O 1
ATOM 596 N N . LEU A 1 80 ? 18.554 9.320 -12.275 1.00 51.09 80 LEU A N 1
ATOM 597 C CA . LEU A 1 80 ? 19.687 8.664 -12.938 1.00 51.09 80 LEU A CA 1
ATOM 598 C C . LEU A 1 80 ? 19.529 7.135 -13.062 1.00 51.09 80 LEU A C 1
ATOM 600 O O . LEU A 1 80 ? 20.536 6.431 -13.136 1.00 51.09 80 LEU A O 1
ATOM 604 N N . LEU A 1 81 ? 18.296 6.619 -13.057 1.00 51.16 81 LEU A N 1
ATOM 605 C CA . LEU A 1 81 ? 18.025 5.237 -13.478 1.00 51.16 81 LEU A CA 1
ATOM 606 C C . LEU A 1 81 ? 17.901 5.137 -14.999 1.00 51.16 81 LEU A C 1
ATOM 608 O O . LEU A 1 81 ? 17.220 6.009 -15.583 1.00 51.16 81 LEU A O 1
#

Sequence (81 aa):
EADDRAVPGHWEGDLIIGLNRSAIGTLVERSSRFTMLVHLPREEGYGLIPRTKNGPALAGYGAVTMANALKNTVTDMPTLL

Foldseek 3Di:
DPPPDPPQPPWDKDWDADPPRFIWIWIADVPVRDIDIFGFDFAPCVVVDDDDDVDDPRSRPDPVSVVVSVVVVVVPDDPPD

pLDDT: mean 81.41, std 15.72, range [37.91, 94.31]

Radius of gyration: 16.06 Å; chains: 1; bounding box: 39×22×52 Å